Protein AF-A0A1Q3ZYA6-F1 (afdb_monomer)

Secondary structure (DSSP, 8-state):
------------------HHHHHHHHHHHHHHHHHHHHHHHHHHTT--STTHIIIIIHHHHHHIIIIIIIHHHHHHHHHHHSPPPTTS-HHHHHHHHHHHHHHHHHHHHHHHHHHHHHHTT--STTSGGGGTT--TTTTHHHHHHHHHHHHHHHHHHHHHHHHS---

Foldseek 3Di:
DDDPPDPDPPPPPPVQDLVLLLVLLVVLLVVQLVVLVVVLVVVVVPDDDDCCCVPRVVVSVLCSVQVRVQLSVLLSVLCSVPPDDLPDDLVVLLVSLLVSNLSSLVRSLVVSVVVVCVVVVVPDPVCVVVVVPDDSCPCSVVSSVVRSVSSSVSSNVSSVVVNDDPD

Radius of gyration: 21.75 Å; Cα contacts (8 Å, |Δi|>4): 146; chains: 1; bounding box: 88×38×51 Å

Nearest PDB structures (foldseek):
  8tzj-assembly1_D  TM=3.328E-01  e=5.735E-01  Vibrio cholerae
  8w6i-assembly1_A  TM=4.419E-01  e=5.717E+00  Escherichia coli K-12
  8w6j-assembly1_A  TM=4.289E-01  e=6.004E+00  Escherichia coli K-12

Solvent-accessible surface area (backbone atoms only — not comparable to full-atom values): 9374 Å² total; per-residue (Å²): 138,85,82,82,78,77,81,73,81,76,77,77,77,76,76,75,77,58,64,68,20,50,51,46,20,47,52,54,26,50,55,48,46,49,52,51,50,52,52,49,56,59,58,59,77,71,72,87,62,95,54,50,59,74,72,48,50,47,54,48,54,50,43,46,55,22,62,22,50,32,18,24,50,23,27,22,54,35,34,62,75,56,61,78,53,83,87,55,53,70,70,56,37,40,48,48,12,41,52,17,26,46,40,7,45,53,40,17,44,53,47,43,50,51,52,47,37,64,74,69,66,58,86,49,88,79,55,53,70,84,45,74,80,74,57,81,66,73,53,49,61,62,51,33,65,72,44,21,64,57,38,21,48,44,41,46,51,57,43,51,61,69,64,55,78,88,123

pLDDT: mean 76.72, std 13.23, range [43.78, 92.38]

Mean predicted aligned error: 10.66 Å

Structure (mmCIF, N/CA/C/O backbone):
data_AF-A0A1Q3ZYA6-F1
#
_entry.id   AF-A0A1Q3ZYA6-F1
#
loop_
_atom_site.group_PDB
_atom_site.id
_atom_site.type_symbol
_atom_site.label_atom_id
_atom_site.label_alt_id
_atom_site.label_comp_id
_atom_site.label_asym_id
_atom_site.label_entity_id
_atom_site.label_seq_id
_atom_site.pdbx_PDB_ins_code
_atom_site.Cartn_x
_atom_site.Cartn_y
_atom_site.Cartn_z
_atom_site.occupancy
_atom_site.B_iso_or_equiv
_atom_site.auth_seq_id
_atom_site.auth_comp_id
_atom_site.auth_asym_id
_atom_site.auth_atom_id
_atom_site.pdbx_PDB_model_num
ATOM 1 N N . MET A 1 1 ? -63.124 -3.859 9.332 1.00 43.78 1 MET A N 1
ATOM 2 C CA . MET A 1 1 ? -62.058 -3.971 8.313 1.00 43.78 1 MET A CA 1
ATOM 3 C C . MET A 1 1 ? -60.796 -3.344 8.881 1.00 43.78 1 MET A C 1
ATOM 5 O O . MET A 1 1 ? -60.724 -2.132 9.008 1.00 43.78 1 MET A O 1
ATOM 9 N N . THR A 1 2 ? -59.859 -4.169 9.338 1.00 47.50 2 THR A N 1
ATOM 10 C CA . THR A 1 2 ? -58.589 -3.746 9.942 1.00 47.50 2 THR A CA 1
ATOM 11 C C . THR A 1 2 ? -57.524 -3.637 8.856 1.00 47.50 2 THR A C 1
ATOM 13 O O . THR A 1 2 ? -57.100 -4.654 8.310 1.00 47.50 2 THR A O 1
ATOM 16 N N . HIS A 1 3 ? -57.084 -2.422 8.534 1.00 44.00 3 HIS A N 1
ATOM 17 C CA . HIS A 1 3 ? -55.927 -2.219 7.665 1.00 44.00 3 HIS A CA 1
ATOM 18 C C . HIS A 1 3 ? -54.639 -2.539 8.438 1.00 44.00 3 HIS A C 1
ATOM 20 O O . HIS A 1 3 ? -54.229 -1.795 9.326 1.00 44.00 3 HIS A O 1
ATOM 26 N N . HIS A 1 4 ? -53.999 -3.661 8.101 1.00 49.69 4 HIS A N 1
ATOM 27 C CA . HIS A 1 4 ? -52.592 -3.910 8.407 1.00 49.69 4 HIS A CA 1
ATOM 28 C C . HIS A 1 4 ? -51.739 -2.983 7.539 1.00 49.69 4 HIS A C 1
ATOM 30 O O . HIS A 1 4 ? -51.473 -3.275 6.375 1.00 49.69 4 HIS A O 1
ATOM 36 N N . SER A 1 5 ? -51.335 -1.843 8.099 1.00 53.59 5 SER A N 1
ATOM 37 C CA . SER A 1 5 ? -50.298 -1.015 7.493 1.00 53.59 5 SER A CA 1
ATOM 38 C C . SER A 1 5 ? -48.956 -1.702 7.738 1.00 53.59 5 SER A C 1
ATOM 40 O O . SER A 1 5 ? -48.446 -1.720 8.858 1.00 53.59 5 SER A O 1
ATOM 42 N N . ALA A 1 6 ? -48.442 -2.362 6.702 1.00 53.16 6 ALA A N 1
ATOM 43 C CA . ALA A 1 6 ? -47.144 -3.012 6.712 1.00 53.16 6 ALA A CA 1
ATOM 44 C C . ALA A 1 6 ? -46.057 -1.969 7.001 1.00 53.16 6 ALA A C 1
ATOM 46 O O . ALA A 1 6 ? -45.820 -1.065 6.197 1.00 53.16 6 ALA A O 1
ATOM 47 N N . ALA A 1 7 ? -45.395 -2.105 8.150 1.00 52.44 7 ALA A N 1
ATOM 48 C CA . ALA A 1 7 ? -44.195 -1.354 8.473 1.00 52.44 7 ALA A CA 1
ATOM 49 C C . ALA A 1 7 ? -43.152 -1.612 7.376 1.00 52.44 7 ALA A C 1
ATOM 51 O O . ALA A 1 7 ? -42.571 -2.692 7.295 1.00 52.44 7 ALA A O 1
ATOM 52 N N . HIS A 1 8 ? -42.948 -0.626 6.502 1.00 50.19 8 HIS A N 1
ATOM 53 C CA . HIS A 1 8 ? -41.803 -0.608 5.607 1.00 50.19 8 HIS A CA 1
ATOM 54 C C . HIS A 1 8 ? -40.544 -0.549 6.477 1.00 50.19 8 HIS A C 1
ATOM 56 O O . HIS A 1 8 ? -40.408 0.403 7.252 1.00 50.19 8 HIS A O 1
ATOM 62 N N . PRO A 1 9 ? -39.615 -1.515 6.378 1.00 50.53 9 PRO A N 1
ATOM 63 C CA . PRO A 1 9 ? -38.296 -1.333 6.945 1.00 50.53 9 PRO A CA 1
ATOM 64 C C . PRO A 1 9 ? -37.653 -0.185 6.169 1.00 50.53 9 PRO A C 1
ATOM 66 O O . PRO A 1 9 ? -37.228 -0.347 5.025 1.00 50.53 9 PRO A O 1
ATOM 69 N N . THR A 1 10 ? -37.625 1.002 6.769 1.00 50.31 10 THR A N 1
ATOM 70 C CA . THR A 1 10 ? -36.772 2.092 6.315 1.00 50.31 10 THR A CA 1
ATOM 71 C C . THR A 1 10 ? -35.348 1.581 6.445 1.00 50.31 10 THR A C 1
ATOM 73 O O . THR A 1 10 ? -34.768 1.536 7.529 1.00 50.31 10 THR A O 1
ATOM 76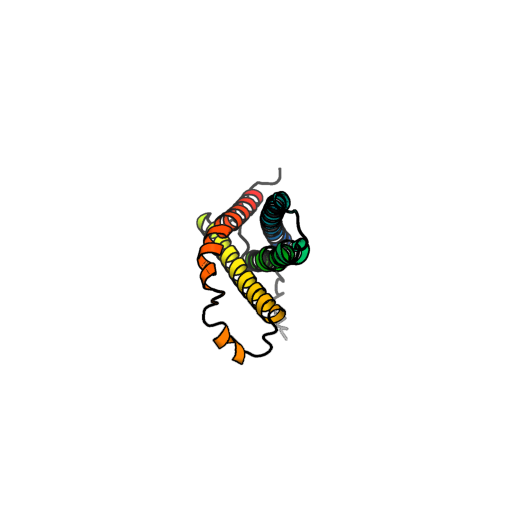 N N . ALA A 1 11 ? -34.812 1.089 5.328 1.00 46.62 11 ALA A N 1
ATOM 77 C CA . ALA A 1 11 ? -33.416 0.744 5.200 1.00 46.62 11 ALA A CA 1
ATOM 78 C C . ALA A 1 11 ? -32.624 1.978 5.634 1.00 46.62 11 ALA A C 1
ATOM 80 O O . ALA A 1 11 ? -32.565 2.977 4.920 1.00 46.62 11 ALA A O 1
ATOM 81 N N . LEU A 1 12 ? -32.074 1.924 6.848 1.00 48.69 12 LEU A N 1
ATOM 82 C CA . LEU A 1 12 ? -31.086 2.868 7.330 1.00 48.69 12 LEU A CA 1
ATOM 83 C C . LEU A 1 12 ? -29.927 2.774 6.343 1.00 48.69 12 LEU A C 1
ATOM 85 O O . LEU A 1 12 ? -29.072 1.892 6.456 1.00 48.69 12 LEU A O 1
ATOM 89 N N . THR A 1 13 ? -29.909 3.655 5.344 1.00 45.84 13 THR A N 1
ATOM 90 C CA . THR A 1 13 ? -28.709 3.947 4.575 1.00 45.84 13 THR A CA 1
ATOM 91 C C . THR A 1 13 ? -27.729 4.521 5.578 1.00 45.84 13 THR A C 1
ATOM 93 O O . THR A 1 13 ? -27.706 5.719 5.845 1.00 45.84 13 THR A O 1
ATOM 96 N N . ASN A 1 14 ? -26.978 3.631 6.219 1.00 54.97 14 ASN A N 1
ATOM 97 C CA . ASN A 1 14 ? -25.862 3.967 7.072 1.00 54.97 14 ASN A CA 1
ATOM 98 C C . ASN A 1 14 ? -24.798 4.542 6.136 1.00 54.97 14 ASN A C 1
ATOM 100 O O . ASN A 1 14 ? -23.944 3.814 5.626 1.00 54.97 14 ASN A O 1
ATOM 104 N N . THR A 1 15 ? -24.945 5.824 5.797 1.00 60.59 15 THR A N 1
ATOM 105 C CA . THR A 1 15 ? -24.001 6.584 4.988 1.00 60.59 15 THR A CA 1
ATOM 106 C C . THR A 1 15 ? -22.691 6.598 5.757 1.00 60.59 15 THR A C 1
ATOM 108 O O . THR A 1 15 ? -22.500 7.392 6.678 1.00 60.59 15 THR A O 1
ATOM 111 N N . ARG A 1 16 ? -21.812 5.643 5.439 1.00 68.19 16 ARG A N 1
ATOM 112 C CA . ARG A 1 16 ? -20.462 5.589 5.998 1.00 68.19 16 ARG A CA 1
ATOM 113 C C . ARG A 1 16 ? -19.757 6.898 5.642 1.00 68.19 16 ARG A C 1
ATOM 115 O O . ARG A 1 16 ? -19.895 7.381 4.527 1.00 68.19 16 ARG A O 1
ATOM 122 N N . ASP A 1 17 ? -19.015 7.473 6.582 1.00 78.12 17 ASP A N 1
ATOM 123 C CA . ASP A 1 17 ? -18.244 8.702 6.351 1.00 78.12 17 ASP A CA 1
ATOM 124 C C . ASP A 1 17 ? -16.869 8.365 5.730 1.00 78.12 17 ASP A C 1
ATOM 126 O O . ASP A 1 17 ? -16.108 7.615 6.3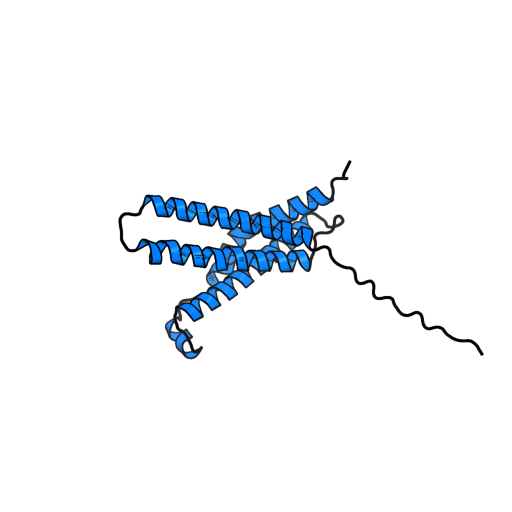58 1.00 78.12 17 ASP A O 1
ATOM 130 N N . PRO A 1 18 ? -16.546 8.826 4.495 1.00 82.25 18 PRO A N 1
ATOM 131 C CA . PRO A 1 18 ? -15.327 8.431 3.768 1.00 82.25 18 PRO A CA 1
ATOM 132 C C . PRO A 1 18 ? -14.081 9.178 4.209 1.00 82.25 18 PRO A C 1
ATOM 134 O O . PRO A 1 18 ? -12.966 8.697 4.000 1.00 82.25 18 PRO A O 1
ATOM 137 N N . ARG A 1 19 ? -14.258 10.328 4.859 1.00 84.44 19 ARG A N 1
ATOM 138 C CA . ARG A 1 19 ? -13.182 11.200 5.344 1.00 84.44 19 ARG A CA 1
ATOM 139 C C . ARG A 1 19 ? -12.052 10.463 6.076 1.00 84.44 19 ARG A C 1
ATOM 141 O O . ARG A 1 19 ? -10.901 10.677 5.716 1.00 84.44 19 ARG A O 1
ATOM 148 N N . PRO A 1 20 ? -12.309 9.585 7.062 1.00 82.25 20 PRO A N 1
ATOM 149 C CA . PRO A 1 20 ? -11.253 8.851 7.764 1.00 82.25 20 PRO A CA 1
ATOM 150 C C . PRO A 1 20 ? -10.447 7.899 6.880 1.00 82.25 20 PRO A C 1
ATOM 152 O O . PRO A 1 20 ? -9.234 7.798 7.047 1.00 82.25 20 PRO A O 1
ATOM 155 N N . ALA A 1 21 ? -11.111 7.197 5.960 1.00 83.94 21 ALA A N 1
ATOM 156 C CA . ALA A 1 21 ? -10.448 6.284 5.039 1.00 83.94 21 ALA A CA 1
ATOM 157 C C . ALA A 1 21 ? -9.590 7.077 4.048 1.00 83.94 21 ALA A C 1
ATOM 159 O O . ALA A 1 21 ? -8.445 6.709 3.793 1.00 83.94 21 ALA A O 1
ATOM 160 N N . LEU A 1 22 ? -10.120 8.204 3.561 1.00 86.88 22 LEU A N 1
ATOM 161 C CA . LEU A 1 22 ? -9.424 9.111 2.656 1.00 86.88 22 LEU A CA 1
ATOM 162 C C . LEU A 1 22 ? -8.209 9.754 3.329 1.00 86.88 22 LEU A C 1
ATOM 164 O O . LEU A 1 22 ? -7.142 9.795 2.733 1.00 86.88 22 LEU A O 1
ATOM 168 N N . LEU A 1 23 ? -8.336 10.184 4.586 1.00 87.94 23 LEU A N 1
ATOM 169 C CA . LEU A 1 23 ? -7.232 10.768 5.347 1.00 87.94 23 LEU A CA 1
ATOM 170 C C . LEU A 1 23 ? -6.130 9.735 5.617 1.00 87.94 23 LEU A C 1
ATOM 172 O O . LEU A 1 23 ? -4.955 10.037 5.434 1.00 87.94 23 LEU A O 1
ATOM 176 N N . GLY A 1 24 ? -6.495 8.499 5.978 1.00 82.62 24 GLY A N 1
ATOM 177 C CA . GLY A 1 24 ? -5.529 7.411 6.138 1.00 82.62 24 GLY A CA 1
ATOM 178 C C . GLY A 1 24 ? -4.784 7.090 4.845 1.00 82.62 24 GLY A C 1
ATOM 179 O O . GLY A 1 24 ? -3.556 7.045 4.836 1.00 82.62 24 GLY A O 1
ATOM 180 N N . ALA A 1 25 ? -5.515 6.935 3.742 1.00 84.00 25 ALA A N 1
ATOM 181 C CA . ALA A 1 25 ? -4.921 6.694 2.432 1.00 84.00 25 ALA A CA 1
ATOM 182 C C . ALA A 1 25 ? -4.041 7.863 1.963 1.00 84.00 25 ALA A C 1
ATOM 184 O O . ALA A 1 25 ? -2.965 7.624 1.424 1.00 84.00 25 ALA A O 1
ATOM 185 N N . ALA A 1 26 ? -4.447 9.109 2.222 1.00 86.62 26 ALA A N 1
ATOM 186 C CA . ALA A 1 26 ? -3.676 10.300 1.878 1.00 86.62 26 ALA A CA 1
ATOM 187 C C . ALA A 1 26 ? -2.360 10.390 2.664 1.00 86.62 26 ALA A C 1
ATOM 189 O O . ALA A 1 26 ? -1.329 10.700 2.073 1.00 86.62 26 ALA A O 1
ATOM 190 N N . ILE A 1 27 ? -2.360 10.076 3.968 1.00 87.88 27 ILE A N 1
ATOM 191 C CA . ILE A 1 27 ? -1.122 10.023 4.765 1.00 87.88 27 ILE A CA 1
ATOM 192 C C . ILE A 1 27 ? -0.179 8.965 4.191 1.00 87.88 27 ILE A C 1
ATOM 194 O O . ILE A 1 27 ? 0.994 9.247 3.954 1.00 87.88 27 ILE A O 1
ATOM 198 N N . VAL A 1 28 ? -0.696 7.762 3.934 1.00 88.25 28 VAL A N 1
ATOM 199 C CA . VAL A 1 28 ? 0.088 6.661 3.365 1.00 88.25 28 VAL A CA 1
ATOM 200 C C . VAL A 1 28 ? 0.670 7.047 2.003 1.00 88.25 28 VAL A C 1
ATOM 202 O O . VAL A 1 28 ? 1.868 6.881 1.784 1.00 88.25 28 VAL A O 1
ATOM 205 N N . ALA A 1 29 ? -0.150 7.621 1.120 1.00 86.19 29 ALA A N 1
ATOM 206 C CA . ALA A 1 29 ? 0.277 8.104 -0.188 1.00 86.19 29 ALA A CA 1
ATOM 207 C C . ALA A 1 29 ? 1.373 9.170 -0.070 1.00 86.19 29 ALA A C 1
ATOM 209 O O . ALA A 1 29 ? 2.376 9.095 -0.772 1.00 86.19 29 ALA A O 1
ATOM 210 N N . CYS A 1 30 ? 1.209 10.131 0.842 1.00 89.25 30 CYS A N 1
ATOM 211 C CA . CYS A 1 30 ? 2.172 11.206 1.057 1.00 89.25 30 CYS A CA 1
ATOM 212 C C . CYS A 1 30 ? 3.534 10.661 1.505 1.00 89.25 30 CYS A C 1
ATOM 214 O O . CYS A 1 30 ? 4.560 11.049 0.952 1.00 89.25 30 CYS A O 1
ATOM 216 N N . VAL A 1 31 ? 3.562 9.710 2.446 1.00 88.31 31 VAL A N 1
ATOM 217 C CA . VAL A 1 31 ? 4.831 9.126 2.905 1.00 88.31 31 VAL A CA 1
ATOM 218 C C . VAL A 1 31 ? 5.525 8.339 1.793 1.00 88.31 31 VAL A C 1
ATOM 220 O O . VAL A 1 31 ? 6.730 8.495 1.608 1.00 88.31 31 VAL A O 1
ATOM 223 N N . ILE A 1 32 ? 4.787 7.537 1.022 1.00 86.19 32 ILE A N 1
ATOM 224 C CA . ILE A 1 32 ? 5.372 6.786 -0.101 1.00 86.19 32 ILE A CA 1
ATOM 225 C C . ILE A 1 32 ? 5.874 7.751 -1.184 1.00 86.19 32 ILE A C 1
ATOM 227 O O . ILE A 1 32 ? 6.967 7.567 -1.715 1.00 86.19 32 ILE A O 1
ATOM 231 N N . LEU A 1 33 ? 5.124 8.815 -1.479 1.00 86.62 33 LEU A N 1
ATOM 232 C CA . LEU A 1 33 ? 5.544 9.841 -2.432 1.00 86.62 33 LEU A CA 1
ATOM 233 C C . LEU A 1 33 ? 6.830 10.540 -1.973 1.00 86.62 33 LEU A C 1
ATOM 235 O O . LEU A 1 33 ? 7.734 10.737 -2.778 1.00 86.62 33 LEU A O 1
ATOM 239 N N . LEU A 1 34 ? 6.946 10.869 -0.685 1.00 87.31 34 LEU A N 1
ATOM 240 C CA . LEU A 1 34 ? 8.172 11.439 -0.126 1.00 87.31 34 LEU A CA 1
ATOM 241 C C . LEU A 1 34 ? 9.356 10.476 -0.259 1.00 87.31 34 LEU A C 1
ATOM 243 O O . LEU A 1 34 ? 10.437 10.914 -0.642 1.00 87.31 34 LEU A O 1
ATOM 247 N N . GLN A 1 35 ? 9.162 9.176 -0.016 1.00 85.31 35 GLN A N 1
ATOM 248 C CA . GLN A 1 35 ? 10.210 8.168 -0.235 1.00 85.31 35 GLN A CA 1
ATOM 249 C C . GLN A 1 35 ? 10.667 8.134 -1.700 1.00 85.31 35 GLN A C 1
ATOM 251 O O . GLN A 1 35 ? 11.868 8.109 -1.963 1.00 85.31 35 GLN A O 1
ATOM 256 N N . GLN A 1 36 ? 9.728 8.207 -2.648 1.00 83.00 36 GLN A N 1
ATOM 257 C CA . GLN A 1 36 ? 10.033 8.267 -4.081 1.00 83.00 36 GLN A CA 1
ATOM 258 C C . GLN A 1 36 ? 10.782 9.554 -4.459 1.00 83.00 36 GLN A C 1
ATOM 260 O O . GLN A 1 36 ? 11.747 9.505 -5.215 1.00 83.00 36 GLN A O 1
ATOM 265 N N . ILE A 1 37 ? 10.386 10.707 -3.906 1.00 84.00 37 ILE A N 1
ATOM 266 C CA . ILE A 1 37 ? 11.069 11.992 -4.136 1.00 84.00 37 ILE A CA 1
ATOM 267 C C . ILE A 1 37 ? 12.492 11.967 -3.570 1.00 84.00 37 ILE A C 1
ATOM 269 O O . ILE A 1 37 ? 13.414 12.455 -4.218 1.00 84.00 37 ILE A O 1
ATOM 273 N N . VAL A 1 38 ? 12.696 11.384 -2.387 1.00 83.38 38 VAL A N 1
ATOM 274 C CA . VAL A 1 38 ? 14.038 11.215 -1.809 1.00 83.38 38 VAL A CA 1
ATOM 275 C C . VAL A 1 38 ? 14.892 10.304 -2.691 1.00 83.38 38 VAL A C 1
ATOM 277 O O . VAL A 1 38 ? 16.038 10.649 -2.971 1.00 83.38 38 VAL A O 1
ATOM 280 N N . GLY A 1 39 ? 14.334 9.195 -3.188 1.00 77.94 39 GLY A N 1
ATOM 281 C CA . GLY A 1 39 ? 15.018 8.325 -4.148 1.00 77.94 39 GLY A CA 1
ATOM 282 C C . GLY A 1 39 ? 15.392 9.058 -5.442 1.00 77.94 39 GLY A C 1
ATOM 283 O O . GLY A 1 39 ? 16.524 8.950 -5.912 1.00 77.94 39 GLY A O 1
ATOM 284 N N . LEU A 1 40 ? 14.484 9.889 -5.965 1.00 79.62 40 LEU A N 1
ATOM 285 C CA . LEU A 1 40 ? 14.745 10.745 -7.123 1.00 79.62 40 LEU A CA 1
ATOM 286 C C . LEU A 1 40 ? 15.886 11.739 -6.839 1.00 79.62 40 LEU A C 1
ATOM 288 O O . LEU A 1 40 ? 16.820 11.842 -7.629 1.00 79.62 40 LEU A O 1
ATOM 292 N N . LEU A 1 41 ? 15.859 12.436 -5.702 1.00 80.00 41 LEU A N 1
ATOM 293 C CA . LEU A 1 41 ? 16.910 13.379 -5.293 1.00 80.00 41 LEU A CA 1
ATOM 294 C C . LEU A 1 41 ? 18.278 12.704 -5.144 1.00 80.00 41 LEU A C 1
ATOM 296 O O . LEU A 1 41 ? 19.293 13.282 -5.529 1.00 80.00 41 LEU A O 1
ATOM 300 N N . GLN A 1 42 ? 18.314 11.473 -4.636 1.00 77.62 42 GLN A N 1
ATOM 301 C CA . GLN A 1 42 ? 19.544 10.683 -4.576 1.00 77.62 42 GLN A CA 1
ATOM 302 C C . GLN A 1 42 ? 20.050 10.332 -5.978 1.00 77.62 42 GLN A C 1
ATOM 304 O O . GLN A 1 42 ? 21.233 10.522 -6.253 1.00 77.62 42 GLN A O 1
ATOM 309 N N . SER A 1 43 ? 19.164 9.913 -6.888 1.00 68.81 43 SER A N 1
ATOM 310 C CA . SER A 1 43 ? 19.536 9.641 -8.285 1.00 68.81 43 SER A CA 1
ATOM 311 C C . SER A 1 43 ? 20.014 10.895 -9.029 1.00 68.81 43 SER A C 1
ATOM 313 O O . SER A 1 43 ? 20.894 10.813 -9.884 1.00 68.81 43 SER A O 1
ATOM 315 N N . LEU A 1 44 ? 19.505 12.072 -8.643 1.00 70.25 44 LEU A N 1
ATOM 316 C CA . LEU A 1 44 ? 19.879 13.359 -9.224 1.00 70.25 44 LEU A CA 1
ATOM 317 C C . LEU A 1 44 ? 21.336 13.753 -8.950 1.00 70.25 44 LEU A C 1
ATOM 319 O O . LEU A 1 44 ? 21.950 14.442 -9.761 1.00 70.25 44 LEU A O 1
ATOM 323 N N . SER A 1 45 ? 21.908 13.277 -7.842 1.00 65.50 45 SER A N 1
ATOM 324 C CA . SER A 1 45 ? 23.309 13.536 -7.480 1.00 65.50 45 SER A CA 1
ATOM 325 C C . SER A 1 45 ? 24.334 12.838 -8.388 1.00 65.50 45 SER A C 1
ATOM 327 O O . SER A 1 45 ? 25.531 13.083 -8.255 1.00 65.50 45 SER A O 1
ATOM 329 N N . TRP A 1 46 ? 23.876 11.983 -9.310 1.00 60.94 46 TRP A N 1
ATOM 330 C CA . TRP A 1 46 ? 24.709 11.107 -10.139 1.00 60.94 46 TRP A CA 1
ATOM 331 C C . TRP A 1 46 ? 24.649 11.407 -11.645 1.00 60.94 46 TRP A C 1
ATOM 333 O O . TRP A 1 46 ? 25.171 10.629 -12.441 1.00 60.94 46 TRP A O 1
ATOM 343 N N . ILE A 1 47 ? 24.020 12.508 -12.072 1.00 60.41 47 ILE A N 1
ATOM 344 C CA . ILE A 1 47 ? 23.705 12.694 -13.497 1.00 60.41 47 ILE A CA 1
ATOM 345 C C . ILE A 1 47 ? 24.684 13.625 -14.200 1.00 60.41 47 ILE A C 1
ATOM 347 O O . ILE A 1 47 ? 24.781 14.811 -13.889 1.00 60.41 47 ILE A O 1
ATOM 351 N N . GLY A 1 48 ? 25.314 13.068 -15.235 1.00 56.41 48 GLY A N 1
ATOM 352 C CA . GLY A 1 48 ?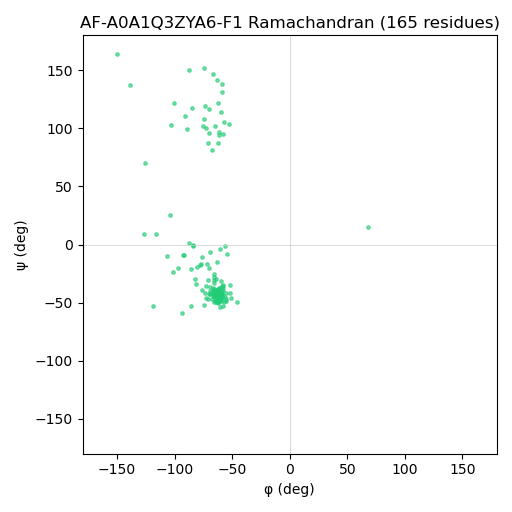 26.040 13.789 -16.274 1.00 56.41 48 GLY A CA 1
ATOM 353 C C . GLY A 1 48 ? 25.611 13.459 -17.710 1.00 56.41 48 GLY A C 1
ATOM 354 O O . GLY A 1 48 ? 26.313 13.896 -18.611 1.00 56.41 48 GLY A O 1
ATOM 355 N N . A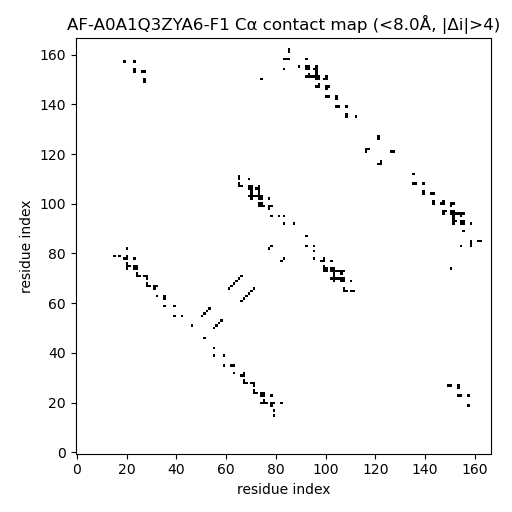SP A 1 49 ? 24.521 12.714 -17.973 1.00 63.03 49 ASP A N 1
ATOM 356 C CA . ASP A 1 49 ? 24.301 12.185 -19.334 1.00 63.03 49 ASP A CA 1
ATOM 357 C C . ASP A 1 49 ? 22.847 11.974 -19.812 1.00 63.03 49 ASP A C 1
ATOM 359 O O . ASP A 1 49 ? 21.887 11.938 -19.035 1.00 63.03 49 ASP A O 1
ATOM 363 N N . ALA A 1 50 ? 22.715 11.820 -21.138 1.00 58.56 50 ALA A N 1
ATOM 364 C CA . ALA A 1 50 ? 21.494 11.838 -21.963 1.00 58.56 50 ALA A CA 1
ATOM 365 C C . ALA A 1 50 ? 20.406 10.772 -21.657 1.00 58.56 50 ALA A C 1
ATOM 367 O O . ALA A 1 50 ? 19.328 10.813 -22.252 1.00 58.56 50 ALA A O 1
ATOM 368 N N . GLY A 1 51 ? 20.642 9.848 -20.719 1.00 62.19 51 GLY A N 1
ATOM 369 C CA . GLY A 1 51 ? 19.703 8.788 -20.305 1.00 62.19 51 GLY A CA 1
ATOM 370 C C . GLY A 1 51 ? 18.662 9.199 -19.251 1.00 62.19 51 GLY A C 1
ATOM 371 O O . GLY A 1 51 ? 17.805 8.396 -18.881 1.00 62.19 51 GLY A O 1
ATOM 372 N N . TYR A 1 52 ? 18.695 10.448 -18.775 1.00 67.75 52 TYR A N 1
ATOM 373 C CA . TYR A 1 52 ? 17.885 10.929 -17.645 1.00 67.75 52 TYR A CA 1
ATOM 374 C C . TYR A 1 52 ? 16.374 10.650 -17.764 1.00 67.75 52 TYR A C 1
ATOM 376 O O . TYR A 1 52 ? 15.721 10.243 -16.802 1.00 67.75 52 TYR A O 1
ATOM 384 N N . VAL A 1 53 ? 15.794 10.841 -18.952 1.00 65.69 53 VAL A N 1
ATOM 385 C CA . VAL A 1 53 ? 14.342 10.683 -19.148 1.00 65.69 53 VAL A CA 1
ATOM 386 C C . VAL A 1 53 ? 13.917 9.217 -19.024 1.00 65.69 53 VAL A C 1
ATOM 388 O O . VAL A 1 53 ? 12.911 8.911 -18.382 1.00 65.69 53 VAL A O 1
ATOM 391 N N . THR A 1 54 ? 14.684 8.300 -19.607 1.00 67.06 54 THR A N 1
ATOM 392 C CA . THR A 1 54 ? 14.367 6.866 -19.627 1.00 67.06 54 THR A CA 1
ATOM 393 C C . THR A 1 54 ? 14.759 6.152 -18.340 1.00 67.06 54 THR A C 1
ATOM 395 O O . THR A 1 54 ? 14.045 5.242 -17.925 1.00 67.06 54 THR A O 1
ATOM 398 N N . GLU A 1 55 ? 15.848 6.565 -17.693 1.00 70.88 55 GLU A N 1
ATOM 399 C CA . GLU A 1 55 ? 16.404 5.866 -16.526 1.00 70.88 55 GLU A CA 1
ATOM 400 C C . GLU A 1 55 ? 15.969 6.464 -15.185 1.00 70.88 55 GLU A C 1
ATOM 402 O O . GLU A 1 55 ? 16.003 5.770 -14.172 1.00 70.88 55 GLU A O 1
ATOM 407 N N . VAL A 1 56 ? 15.518 7.723 -15.162 1.00 69.50 56 VAL A N 1
ATOM 408 C CA . VAL A 1 56 ? 15.132 8.409 -13.917 1.00 69.50 56 VAL A CA 1
ATOM 409 C C . VAL A 1 56 ? 13.663 8.823 -13.939 1.00 69.50 56 VAL A C 1
ATOM 411 O O . VAL A 1 56 ? 12.897 8.455 -13.045 1.00 69.50 56 VAL A O 1
ATOM 414 N N . VAL A 1 57 ? 13.226 9.534 -14.983 1.00 74.56 57 VAL A N 1
ATOM 415 C CA . VAL A 1 57 ? 11.866 10.106 -15.030 1.00 74.56 57 VAL A CA 1
ATOM 416 C C . VAL A 1 57 ? 10.791 9.037 -15.257 1.00 74.56 57 VAL A C 1
ATOM 418 O O . VAL A 1 57 ? 9.782 9.024 -14.548 1.00 74.56 57 VAL A O 1
ATOM 421 N N . LEU A 1 58 ? 10.990 8.120 -16.210 1.00 72.81 58 LEU A N 1
ATOM 422 C CA . LEU A 1 58 ? 10.037 7.033 -16.483 1.00 72.81 58 LEU A CA 1
ATOM 423 C C . LEU A 1 58 ? 9.840 6.092 -15.276 1.00 72.81 58 LEU A C 1
ATOM 425 O O . LEU A 1 58 ? 8.688 5.823 -14.920 1.00 72.81 58 LEU A O 1
ATOM 429 N N . PRO A 1 59 ? 10.911 5.609 -14.614 1.00 75.50 59 PRO A N 1
ATOM 430 C CA . PRO A 1 59 ? 10.789 4.780 -13.418 1.00 75.50 59 PRO A CA 1
ATOM 431 C C . PRO A 1 59 ? 10.112 5.514 -12.263 1.00 75.50 59 PRO A C 1
ATOM 433 O O . PRO A 1 59 ? 9.275 4.919 -11.587 1.00 75.50 59 PRO A O 1
ATOM 436 N N . PHE A 1 60 ? 10.390 6.809 -12.085 1.00 78.94 60 PHE A N 1
ATOM 437 C CA . PHE A 1 60 ? 9.711 7.631 -11.085 1.00 78.94 60 PHE A CA 1
ATOM 438 C C . PHE A 1 60 ? 8.207 7.746 -11.360 1.00 78.94 60 PHE A C 1
ATOM 440 O O . PHE A 1 60 ? 7.399 7.479 -10.473 1.00 78.94 60 PHE A O 1
ATOM 447 N N . LEU A 1 61 ? 7.804 8.077 -12.591 1.00 78.06 61 LEU A N 1
ATOM 448 C CA . LEU A 1 61 ? 6.386 8.162 -12.969 1.00 78.06 61 LEU A CA 1
ATOM 449 C C . LEU A 1 61 ? 5.666 6.822 -12.782 1.00 78.06 61 LEU A C 1
ATOM 451 O O . LEU A 1 61 ? 4.548 6.785 -12.258 1.00 78.06 61 LEU A O 1
ATOM 455 N N . ARG A 1 62 ? 6.318 5.713 -13.153 1.00 77.88 62 ARG A N 1
ATOM 456 C CA . ARG A 1 62 ? 5.806 4.362 -12.900 1.00 77.88 62 ARG A CA 1
ATOM 457 C C . ARG A 1 62 ? 5.665 4.096 -11.400 1.00 77.88 62 ARG A C 1
ATOM 459 O O . ARG A 1 62 ? 4.621 3.599 -10.983 1.00 77.88 62 ARG A O 1
ATOM 466 N N . GLY A 1 63 ? 6.665 4.464 -10.602 1.00 77.81 63 GLY A N 1
ATOM 467 C CA . GLY A 1 63 ? 6.633 4.364 -9.144 1.00 77.81 63 GLY A CA 1
ATOM 468 C C . GLY A 1 63 ? 5.484 5.169 -8.537 1.00 77.81 63 GLY A C 1
ATOM 469 O O . GLY A 1 63 ? 4.749 4.663 -7.700 1.00 77.81 63 GLY A O 1
ATOM 470 N N . VAL A 1 64 ? 5.220 6.386 -9.011 1.00 81.31 64 VAL A N 1
ATOM 471 C CA . VAL A 1 64 ? 4.085 7.190 -8.526 1.00 81.31 64 VAL A CA 1
ATOM 472 C C . VAL A 1 64 ? 2.743 6.530 -8.868 1.00 81.31 64 VAL A C 1
ATOM 474 O O . VAL A 1 64 ? 1.879 6.381 -8.001 1.00 81.31 64 VAL A O 1
ATOM 477 N N . LEU A 1 65 ? 2.550 6.086 -10.110 1.00 80.38 65 LEU A N 1
ATOM 478 C CA . LEU A 1 65 ? 1.289 5.462 -10.526 1.00 80.38 65 LEU A CA 1
ATOM 479 C C . LEU A 1 65 ? 1.023 4.138 -9.788 1.00 80.38 65 LEU A C 1
ATOM 481 O O . LEU A 1 65 ? -0.093 3.885 -9.330 1.00 80.38 65 LEU A O 1
ATOM 485 N N . VAL A 1 66 ? 2.047 3.298 -9.659 1.00 80.94 66 VAL A N 1
ATOM 486 C CA . VAL A 1 66 ? 1.916 1.948 -9.100 1.00 80.94 66 VAL A CA 1
ATOM 487 C C . VAL A 1 66 ? 2.031 1.966 -7.574 1.00 80.94 66 VAL A C 1
ATOM 489 O O . VAL A 1 66 ? 1.144 1.477 -6.874 1.00 80.94 66 VAL A O 1
ATOM 492 N N . ASP A 1 67 ? 3.092 2.556 -7.033 1.00 80.31 67 ASP A N 1
ATOM 493 C CA . ASP A 1 67 ? 3.391 2.479 -5.602 1.00 80.31 67 ASP A CA 1
ATOM 494 C C . ASP A 1 67 ? 2.623 3.492 -4.767 1.00 80.31 67 ASP A C 1
ATOM 496 O O . ASP A 1 67 ? 2.339 3.211 -3.606 1.00 80.31 67 ASP A O 1
ATOM 500 N N . VAL A 1 68 ? 2.274 4.655 -5.325 1.00 83.38 68 VAL A N 1
ATOM 501 C CA . VAL A 1 68 ? 1.533 5.681 -4.579 1.00 83.38 68 VAL A CA 1
ATOM 502 C C . VAL A 1 68 ? 0.039 5.522 -4.820 1.00 83.38 68 VAL A C 1
ATOM 504 O O . VAL A 1 68 ? -0.716 5.299 -3.871 1.00 83.38 68 VAL A O 1
ATOM 507 N N . LEU A 1 69 ? -0.414 5.607 -6.072 1.00 87.12 69 LEU A N 1
ATOM 508 C CA . LEU A 1 69 ? -1.849 5.649 -6.369 1.00 87.12 69 LEU A CA 1
ATOM 509 C C . LEU A 1 69 ? -2.527 4.288 -6.201 1.00 87.12 69 LEU A C 1
ATOM 511 O O . LEU A 1 69 ? -3.504 4.195 -5.457 1.00 87.12 69 LEU A O 1
ATOM 515 N N . ALA A 1 70 ? -2.015 3.224 -6.824 1.00 86.12 70 ALA A N 1
ATOM 516 C CA . ALA A 1 70 ? -2.657 1.912 -6.712 1.00 86.12 70 ALA A CA 1
ATOM 517 C C . ALA A 1 70 ? -2.585 1.352 -5.281 1.00 86.12 70 ALA A C 1
ATOM 519 O O . ALA A 1 70 ? -3.578 0.838 -4.767 1.00 86.12 70 ALA A O 1
ATOM 520 N N . PHE A 1 71 ? -1.454 1.523 -4.592 1.00 87.69 71 PHE A N 1
ATOM 521 C CA . PHE A 1 71 ? -1.340 1.110 -3.192 1.00 87.69 71 PHE A CA 1
ATOM 522 C C . PHE A 1 71 ? -2.315 1.868 -2.280 1.00 87.69 71 PHE A C 1
ATOM 524 O O . PHE A 1 71 ? -3.062 1.251 -1.515 1.00 87.69 71 PHE A O 1
ATOM 531 N N . SER A 1 72 ? -2.346 3.204 -2.368 1.00 87.56 72 SER A N 1
ATOM 532 C CA . SER A 1 72 ? -3.228 4.022 -1.526 1.00 87.56 72 SER A CA 1
ATOM 533 C C . SER A 1 72 ? -4.707 3.789 -1.823 1.00 87.56 72 SER A C 1
ATOM 535 O O . SER A 1 72 ? -5.509 3.790 -0.890 1.00 87.56 72 SER A O 1
ATOM 537 N N . ALA A 1 73 ? -5.071 3.498 -3.075 1.00 87.75 73 ALA A N 1
ATOM 538 C CA . ALA A 1 73 ? -6.423 3.084 -3.437 1.00 87.75 73 ALA A CA 1
ATOM 539 C C . ALA A 1 73 ? -6.822 1.768 -2.746 1.00 87.75 73 ALA A C 1
ATOM 541 O O . ALA A 1 73 ? -7.931 1.664 -2.219 1.00 87.75 73 ALA A O 1
ATOM 542 N N . GLY A 1 74 ? -5.916 0.787 -2.674 1.00 84.38 74 GLY A N 1
ATOM 543 C CA . GLY A 1 74 ? -6.167 -0.476 -1.971 1.00 84.38 74 GLY A CA 1
ATOM 544 C C . GLY A 1 74 ? -6.343 -0.276 -0.463 1.00 84.38 74 GLY A C 1
ATOM 545 O O . GLY A 1 74 ? -7.284 -0.806 0.135 1.00 84.38 74 GLY A O 1
ATOM 546 N N . VAL A 1 75 ? -5.502 0.568 0.142 1.00 86.81 75 VAL A N 1
ATOM 547 C CA . VAL A 1 75 ? -5.618 0.954 1.560 1.00 86.81 75 VAL A CA 1
ATOM 548 C C . VAL A 1 75 ? -6.927 1.708 1.825 1.00 86.81 75 VAL A C 1
ATOM 550 O O . VAL A 1 75 ? -7.626 1.406 2.795 1.00 86.81 75 VAL A O 1
ATOM 553 N N . PHE A 1 76 ? -7.292 2.653 0.952 1.00 90.06 76 PHE A N 1
ATOM 554 C CA . PHE A 1 76 ? -8.546 3.404 1.028 1.00 90.06 76 PHE A CA 1
ATOM 555 C C . PHE A 1 76 ? -9.755 2.471 1.007 1.00 90.06 76 PHE A C 1
ATOM 557 O O . PHE A 1 76 ? -10.594 2.537 1.908 1.00 90.06 76 PHE A O 1
ATOM 564 N N . LEU A 1 77 ? -9.826 1.584 0.009 1.00 88.88 77 LEU A N 1
ATOM 565 C CA . LEU A 1 77 ? -10.927 0.637 -0.159 1.00 88.88 77 LEU A CA 1
ATOM 566 C C . LEU A 1 77 ? -11.120 -0.214 1.095 1.00 88.88 77 LEU A C 1
ATOM 568 O O . LEU A 1 77 ? -12.254 -0.412 1.535 1.00 88.88 77 LEU A O 1
ATOM 572 N N . LEU A 1 78 ? -10.029 -0.667 1.717 1.00 88.88 78 LEU A N 1
ATOM 573 C CA . LEU A 1 78 ? -10.134 -1.484 2.916 1.00 88.88 78 LEU A CA 1
ATOM 574 C C . LEU A 1 78 ? -10.485 -0.704 4.179 1.00 88.88 78 LEU A C 1
ATOM 576 O O . LEU A 1 78 ? -11.313 -1.182 4.953 1.00 88.88 78 LEU A O 1
ATOM 580 N N . PHE A 1 79 ? -9.947 0.498 4.390 1.00 85.81 79 PHE A N 1
ATOM 581 C CA . PHE A 1 79 ? -10.399 1.337 5.507 1.00 85.81 79 PHE A CA 1
ATOM 582 C C . PHE A 1 79 ? -11.852 1.792 5.353 1.00 85.81 79 PHE A C 1
ATOM 584 O O . PHE A 1 79 ? -12.558 1.955 6.352 1.00 85.81 79 PHE A O 1
ATOM 591 N N . TRP A 1 80 ? -12.317 1.953 4.117 1.00 85.38 80 TRP A N 1
ATOM 592 C CA . TRP A 1 80 ? -13.710 2.237 3.798 1.00 85.38 80 TRP A CA 1
ATOM 593 C C . TRP A 1 80 ? -14.629 1.035 4.068 1.00 85.38 80 TRP A C 1
ATOM 595 O O . TRP A 1 80 ? -15.715 1.174 4.649 1.00 85.38 80 TRP A O 1
ATOM 605 N N . LEU A 1 81 ? -14.185 -0.168 3.696 1.00 85.50 81 LEU A N 1
ATOM 606 C CA . LEU A 1 81 ? -14.946 -1.402 3.883 1.00 85.50 81 LEU A CA 1
ATOM 607 C C . LEU A 1 81 ? -14.971 -1.854 5.351 1.00 85.50 81 LEU A C 1
ATOM 609 O O . LEU A 1 81 ? -16.024 -2.263 5.855 1.00 85.50 81 LEU A O 1
ATOM 613 N N . LEU A 1 82 ? -13.833 -1.750 6.037 1.00 84.62 82 LEU A N 1
ATOM 614 C CA . LEU A 1 82 ? -13.591 -2.222 7.400 1.00 84.62 82 LEU A CA 1
ATOM 615 C C . LEU A 1 82 ? -13.063 -1.080 8.288 1.00 84.62 82 LEU A C 1
ATOM 617 O O . LEU A 1 82 ? -11.910 -1.109 8.727 1.00 84.62 82 LEU A O 1
ATOM 621 N N . PRO A 1 83 ? -13.902 -0.084 8.627 1.00 81.12 83 PRO A N 1
ATOM 622 C CA . PRO A 1 83 ? -13.472 1.019 9.473 1.00 81.12 83 PRO A CA 1
ATOM 623 C C . PRO A 1 83 ? -13.077 0.525 10.871 1.00 81.12 83 PRO A C 1
ATOM 625 O O . PRO A 1 83 ? -13.721 -0.356 11.457 1.00 81.12 83 PRO A O 1
ATOM 628 N N . ALA A 1 84 ? -12.024 1.121 11.431 1.00 79.12 84 ALA A N 1
ATOM 629 C CA . ALA A 1 84 ? -11.663 0.942 12.833 1.00 79.12 84 ALA A CA 1
ATOM 630 C C . ALA A 1 84 ? -12.708 1.638 13.717 1.00 79.12 84 ALA A C 1
ATOM 632 O O . ALA A 1 84 ? -12.892 2.860 13.640 1.00 79.12 84 ALA A O 1
ATOM 633 N N . ARG A 1 85 ? -13.420 0.856 14.530 1.00 80.56 85 ARG A N 1
ATOM 634 C CA . ARG A 1 85 ? -14.418 1.350 15.483 1.00 80.56 85 ARG A CA 1
ATOM 635 C C . ARG A 1 85 ? -13.722 1.690 16.797 1.00 80.56 85 ARG A C 1
ATOM 637 O O . ARG A 1 85 ? -12.744 1.053 17.176 1.00 80.56 85 ARG A O 1
ATOM 644 N N . THR A 1 86 ? -14.246 2.666 17.531 1.00 77.56 86 THR A N 1
ATOM 645 C CA . THR A 1 86 ? -13.705 3.063 18.843 1.00 77.56 86 THR A CA 1
ATOM 646 C C . THR A 1 86 ? -13.725 1.914 19.854 1.00 77.56 86 THR A C 1
ATOM 648 O O . THR A 1 86 ? -12.812 1.821 20.670 1.00 77.56 86 THR A O 1
ATOM 651 N N . ALA A 1 87 ? -14.696 1.002 19.748 1.00 82.44 87 ALA A N 1
ATOM 652 C CA . ALA A 1 87 ? -14.817 -0.200 20.577 1.00 82.44 87 ALA A CA 1
ATOM 653 C C . ALA A 1 87 ? -13.846 -1.342 20.204 1.00 82.44 87 ALA A C 1
ATOM 655 O O . ALA A 1 87 ? -13.726 -2.304 20.961 1.00 82.44 87 ALA A O 1
ATOM 656 N N . ASP A 1 88 ? -13.153 -1.262 19.063 1.00 85.56 88 ASP A N 1
ATOM 657 C CA . ASP A 1 88 ? -12.227 -2.319 18.645 1.00 85.56 88 ASP A CA 1
ATOM 658 C C . ASP A 1 88 ? -11.029 -2.403 19.602 1.00 85.56 88 ASP A C 1
ATOM 660 O O . ASP A 1 88 ? -10.560 -1.396 20.132 1.00 85.56 88 ASP A O 1
ATOM 664 N N . ARG A 1 89 ? -10.504 -3.615 19.813 1.00 89.25 89 ARG A N 1
ATOM 665 C CA . ARG A 1 89 ? -9.247 -3.827 20.547 1.00 89.25 89 ARG A CA 1
ATOM 666 C C . ARG A 1 89 ? -8.058 -3.415 19.679 1.00 89.25 89 ARG A C 1
ATOM 668 O O . ARG A 1 89 ? -8.109 -3.572 18.462 1.00 89.25 89 ARG A O 1
ATOM 675 N N . VAL A 1 90 ? -6.955 -2.995 20.303 1.00 87.50 90 VAL A N 1
ATOM 676 C CA . VAL A 1 90 ? -5.717 -2.595 19.599 1.00 87.50 90 VAL A CA 1
ATOM 677 C C . VAL A 1 90 ? -5.266 -3.660 18.591 1.00 87.50 90 VAL A C 1
ATOM 679 O O . VAL A 1 90 ? -5.016 -3.340 17.434 1.00 87.50 90 VAL A O 1
ATOM 682 N N . ALA A 1 91 ? -5.266 -4.939 18.984 1.00 88.50 91 ALA A N 1
ATOM 683 C CA . ALA A 1 91 ? -4.899 -6.048 18.099 1.00 88.50 91 ALA A CA 1
ATOM 684 C C . ALA A 1 91 ? -5.784 -6.147 16.838 1.00 88.50 91 ALA A C 1
ATOM 686 O O . ALA A 1 91 ? -5.285 -6.447 15.758 1.00 88.50 91 ALA A O 1
ATOM 687 N N . LEU A 1 92 ? -7.084 -5.842 16.944 1.00 88.56 92 LEU A N 1
ATOM 688 C CA . LEU A 1 92 ? -7.996 -5.834 15.794 1.00 88.56 92 LEU A CA 1
ATOM 689 C C . LEU A 1 92 ? -7.739 -4.642 14.867 1.00 88.56 92 LEU A C 1
ATOM 691 O O . LEU A 1 92 ? -7.854 -4.784 13.654 1.00 88.56 92 LEU A O 1
ATOM 695 N N . VAL A 1 93 ? -7.373 -3.479 15.412 1.00 87.69 93 VAL A N 1
ATOM 696 C CA . VAL A 1 93 ? -7.007 -2.296 14.613 1.00 87.69 93 VAL A CA 1
ATOM 697 C C . VAL A 1 93 ? -5.722 -2.555 13.832 1.00 87.69 93 VAL A C 1
ATOM 699 O O . VAL A 1 93 ? -5.666 -2.282 12.634 1.00 87.69 93 VAL A O 1
ATOM 702 N N . LEU A 1 94 ? -4.725 -3.151 14.486 1.00 88.94 94 LEU A N 1
ATOM 703 C CA . LEU A 1 94 ? -3.484 -3.579 13.845 1.00 88.94 94 LEU A CA 1
ATOM 704 C C . LEU A 1 94 ? -3.744 -4.638 12.768 1.00 88.94 94 LEU A C 1
ATOM 706 O O . LEU A 1 94 ? -3.228 -4.512 11.662 1.00 88.94 94 LEU A O 1
ATOM 710 N N . GLY A 1 95 ? -4.608 -5.620 13.043 1.00 88.69 95 GLY A N 1
ATOM 711 C CA . GLY A 1 95 ? -5.039 -6.607 12.051 1.00 88.69 95 GLY A CA 1
ATOM 712 C C . GLY A 1 95 ? -5.712 -5.964 10.835 1.00 88.69 95 GLY A C 1
ATOM 713 O O . GLY A 1 95 ? -5.368 -6.283 9.702 1.00 88.69 95 GLY A O 1
ATOM 714 N N . LYS A 1 96 ? -6.608 -4.990 11.043 1.00 88.19 96 LYS A N 1
ATOM 715 C CA . LYS A 1 96 ? -7.219 -4.215 9.948 1.00 88.19 96 LYS A CA 1
ATOM 716 C C . LYS A 1 96 ? -6.181 -3.422 9.154 1.00 88.19 96 LYS A C 1
ATOM 718 O O . LYS A 1 96 ? -6.275 -3.379 7.933 1.00 88.19 96 LYS A O 1
ATOM 723 N N . GLY A 1 97 ? -5.190 -2.834 9.825 1.00 85.69 97 GLY A N 1
ATOM 724 C CA . GLY A 1 97 ? -4.067 -2.150 9.180 1.00 85.69 97 GLY A CA 1
ATOM 725 C C . GLY A 1 97 ? -3.206 -3.089 8.331 1.00 85.69 97 GLY A C 1
ATOM 726 O O . GLY A 1 97 ? -2.859 -2.745 7.205 1.00 85.69 97 GLY A O 1
ATOM 727 N N . LEU A 1 98 ? -2.925 -4.300 8.820 1.00 90.25 98 LEU A N 1
ATOM 728 C CA . LEU A 1 98 ? -2.189 -5.320 8.069 1.00 90.25 98 LEU A CA 1
ATOM 729 C C . LEU A 1 98 ? -2.969 -5.787 6.834 1.00 90.25 98 LEU A C 1
ATOM 731 O O . LEU A 1 98 ? -2.410 -5.875 5.745 1.00 90.25 98 LEU A O 1
ATOM 735 N N . VAL A 1 99 ? -4.270 -6.041 6.986 1.00 91.38 99 VAL A N 1
ATOM 736 C CA . VAL A 1 99 ? -5.141 -6.436 5.870 1.00 91.38 99 VAL A CA 1
ATOM 737 C C . VAL A 1 99 ? -5.244 -5.291 4.852 1.00 91.38 99 VAL A C 1
ATOM 739 O O . VAL A 1 99 ? -5.134 -5.542 3.654 1.00 91.38 99 VAL A O 1
ATOM 742 N N . ALA A 1 100 ? -5.341 -4.034 5.309 1.00 89.00 100 ALA A N 1
ATOM 743 C CA . ALA A 1 100 ? -5.289 -2.837 4.461 1.00 89.00 100 ALA A CA 1
ATOM 744 C C . ALA A 1 100 ? -3.985 -2.746 3.659 1.00 89.00 100 ALA A C 1
ATOM 746 O O . ALA A 1 100 ? -4.023 -2.503 2.452 1.00 89.00 100 ALA A O 1
ATOM 747 N N . ALA A 1 101 ? -2.845 -3.003 4.303 1.00 87.75 101 ALA A N 1
ATOM 748 C CA . ALA A 1 101 ? -1.556 -3.070 3.627 1.00 87.75 101 ALA A CA 1
ATOM 749 C C . ALA A 1 101 ? -1.527 -4.190 2.582 1.00 87.75 101 ALA A C 1
ATOM 751 O O . ALA A 1 101 ? -1.094 -3.950 1.460 1.00 87.75 101 ALA A O 1
ATOM 752 N N . ALA A 1 102 ? -2.044 -5.378 2.910 1.00 88.75 102 ALA A N 1
ATOM 753 C CA . ALA A 1 102 ? -2.109 -6.501 1.979 1.00 88.75 102 ALA A CA 1
ATOM 754 C C . ALA A 1 102 ? -2.937 -6.169 0.729 1.00 88.75 102 ALA A C 1
ATOM 756 O O . ALA A 1 102 ? -2.478 -6.436 -0.378 1.00 88.75 102 ALA A O 1
ATOM 757 N N . ALA A 1 103 ? -4.102 -5.524 0.866 1.00 89.94 103 ALA A N 1
ATOM 758 C CA . ALA A 1 103 ? -4.864 -5.098 -0.312 1.00 89.94 103 ALA A CA 1
ATOM 759 C C . ALA A 1 103 ? -4.150 -4.008 -1.114 1.00 89.94 103 ALA A C 1
ATOM 761 O O . ALA A 1 103 ? -4.195 -4.040 -2.341 1.00 89.94 103 ALA A O 1
ATOM 762 N N . GLY A 1 104 ? -3.478 -3.069 -0.440 1.00 86.81 104 GLY A N 1
ATOM 763 C 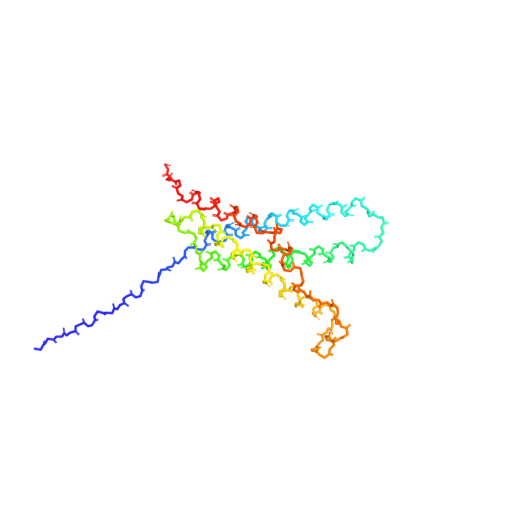CA . GLY A 1 104 ? -2.626 -2.082 -1.100 1.00 86.81 104 GLY A CA 1
ATOM 764 C C . GLY A 1 104 ? -1.540 -2.752 -1.940 1.00 86.81 104 GLY A C 1
ATOM 765 O O . GLY A 1 104 ? -1.396 -2.427 -3.118 1.00 86.81 104 GLY A O 1
ATOM 766 N N . VAL A 1 105 ? -0.817 -3.720 -1.365 1.00 89.12 105 VAL A N 1
ATOM 767 C CA . VAL A 1 105 ? 0.225 -4.475 -2.076 1.00 89.12 105 VAL A CA 1
ATOM 768 C C . VAL A 1 105 ? -0.389 -5.212 -3.261 1.00 89.12 105 VAL A C 1
ATOM 770 O O . VAL A 1 105 ? 0.039 -4.977 -4.384 1.00 89.12 105 VAL A O 1
ATOM 773 N N . VAL A 1 106 ? -1.439 -6.010 -3.051 1.00 88.94 106 VAL A N 1
ATOM 774 C CA . VAL A 1 106 ? -2.093 -6.779 -4.124 1.00 88.94 106 VAL A CA 1
ATOM 775 C C . VAL A 1 106 ? -2.545 -5.872 -5.269 1.00 88.94 106 VAL A C 1
ATOM 777 O O . VAL A 1 106 ? -2.266 -6.173 -6.429 1.00 88.94 106 VAL A O 1
ATOM 780 N N . LEU A 1 107 ? -3.195 -4.744 -4.969 1.00 88.44 107 LEU A N 1
ATOM 781 C CA . LEU A 1 107 ? -3.651 -3.819 -6.004 1.00 88.44 107 LEU A CA 1
ATOM 782 C C . LEU A 1 107 ? -2.470 -3.177 -6.742 1.00 88.44 107 LEU A C 1
ATOM 784 O O . LEU A 1 107 ? -2.497 -3.092 -7.969 1.00 88.44 107 LEU A O 1
ATOM 788 N N . SER A 1 108 ? -1.410 -2.791 -6.026 1.00 86.62 108 SER A N 1
ATOM 789 C CA . SER A 1 108 ? -0.190 -2.267 -6.648 1.00 86.62 108 SER A CA 1
ATOM 790 C C . SER A 1 108 ? 0.510 -3.306 -7.527 1.00 86.62 108 SER A C 1
ATOM 792 O O . SER A 1 108 ? 0.925 -2.979 -8.633 1.00 86.62 108 SER A O 1
ATOM 794 N N . THR A 1 109 ? 0.551 -4.575 -7.122 1.00 85.19 109 THR A N 1
ATOM 795 C CA . THR A 1 109 ? 1.115 -5.664 -7.926 1.00 85.19 109 THR A CA 1
ATOM 796 C C . THR A 1 109 ? 0.311 -5.885 -9.201 1.00 85.19 109 THR A C 1
ATOM 798 O O . THR A 1 109 ? 0.893 -6.000 -10.278 1.00 85.19 109 THR A O 1
ATOM 801 N N . VAL A 1 110 ? -1.024 -5.884 -9.111 1.00 86.81 110 VAL A N 1
ATOM 802 C CA . VAL A 1 110 ? -1.903 -6.028 -10.283 1.00 86.81 110 VAL A CA 1
ATOM 803 C C . VAL A 1 110 ? -1.722 -4.855 -11.245 1.00 86.81 110 VAL A C 1
ATOM 805 O O . VAL A 1 110 ? -1.525 -5.069 -12.440 1.00 86.81 110 VAL A O 1
ATOM 808 N N . VAL A 1 111 ? -1.734 -3.616 -10.748 1.00 86.38 111 VAL A N 1
ATOM 809 C CA . VAL A 1 111 ? -1.532 -2.429 -11.594 1.00 86.38 111 VAL A CA 1
ATOM 810 C C . VAL A 1 111 ? -0.121 -2.410 -12.181 1.00 86.38 111 VAL A C 1
ATOM 812 O O . VAL A 1 111 ? 0.042 -2.136 -13.366 1.00 86.38 111 VAL A O 1
ATOM 815 N N . GLY A 1 112 ? 0.899 -2.761 -11.399 1.00 82.75 112 GLY A N 1
ATOM 816 C CA . GLY A 1 112 ? 2.282 -2.857 -11.859 1.00 82.75 112 GLY A CA 1
ATOM 817 C C . GLY A 1 112 ? 2.472 -3.902 -12.956 1.00 82.75 112 GLY A C 1
ATOM 818 O O . GLY A 1 112 ? 3.194 -3.639 -13.921 1.00 82.75 112 GLY A O 1
ATOM 819 N N . PHE A 1 113 ? 1.785 -5.042 -12.843 1.00 81.50 113 PHE A N 1
ATOM 820 C CA . PHE A 1 113 ? 1.740 -6.075 -13.873 1.00 81.50 113 PHE A CA 1
ATOM 821 C C . PHE A 1 113 ? 1.025 -5.588 -15.139 1.00 81.50 113 PHE A C 1
ATOM 823 O O . PHE A 1 113 ? 1.549 -5.771 -16.233 1.00 81.50 113 PHE A O 1
ATOM 830 N N . LEU A 1 114 ? -0.117 -4.902 -15.011 1.00 82.19 114 LEU A N 1
ATOM 831 C CA . LEU A 1 114 ? -0.829 -4.319 -16.156 1.00 82.19 114 LEU A CA 1
ATOM 832 C C . LEU A 1 114 ? 0.015 -3.263 -16.881 1.00 82.19 114 LEU A C 1
ATOM 834 O O . LEU A 1 114 ? 0.103 -3.282 -18.105 1.00 82.19 114 LEU A O 1
ATOM 838 N N . VAL A 1 115 ? 0.679 -2.372 -16.139 1.00 79.06 115 VAL A N 1
ATOM 839 C CA . VAL A 1 115 ? 1.593 -1.373 -16.711 1.00 79.06 115 VAL A CA 1
ATOM 840 C C . VAL A 1 115 ? 2.754 -2.057 -17.424 1.00 79.06 115 VAL A C 1
ATOM 842 O O . VAL A 1 115 ? 3.107 -1.650 -18.529 1.00 79.06 115 VAL A O 1
ATOM 845 N N . LEU A 1 116 ? 3.333 -3.107 -16.833 1.00 76.44 116 LEU A N 1
ATOM 846 C CA . LEU A 1 116 ? 4.383 -3.890 -17.483 1.00 76.44 116 LEU A CA 1
ATOM 847 C C . LEU A 1 116 ? 3.8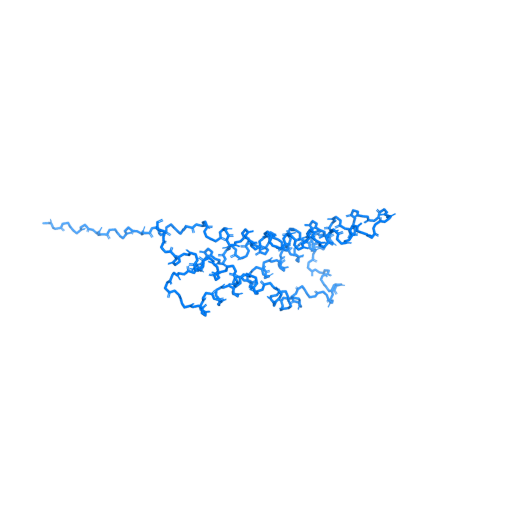74 -4.491 -18.796 1.00 76.44 116 LEU A C 1
ATOM 849 O O . LEU A 1 116 ? 4.521 -4.318 -19.820 1.00 76.44 116 LEU A O 1
ATOM 853 N N . LEU A 1 117 ? 2.703 -5.125 -18.786 1.00 75.44 117 LEU A N 1
ATOM 854 C CA . LEU A 1 117 ? 2.109 -5.778 -19.953 1.00 75.44 117 LEU A CA 1
ATOM 855 C C . LEU A 1 117 ? 1.845 -4.787 -21.100 1.00 75.44 117 LEU A C 1
ATOM 857 O O . LEU A 1 117 ? 2.187 -5.064 -22.247 1.00 75.44 117 LEU A O 1
ATOM 861 N N . VAL A 1 118 ? 1.329 -3.595 -20.779 1.00 78.06 118 VAL A N 1
ATOM 862 C CA . VAL A 1 118 ? 1.102 -2.517 -21.758 1.00 78.06 118 VAL A CA 1
ATOM 863 C C . VAL A 1 118 ? 2.422 -1.966 -22.305 1.00 78.06 118 VAL A C 1
ATOM 865 O O . VAL A 1 118 ? 2.567 -1.802 -23.513 1.00 78.06 118 VAL A O 1
ATOM 868 N N . THR A 1 119 ? 3.392 -1.684 -21.432 1.00 73.31 119 THR A N 1
ATOM 869 C CA . THR A 1 119 ? 4.678 -1.075 -21.829 1.00 73.31 119 THR A CA 1
ATOM 870 C C . THR A 1 119 ? 5.585 -2.027 -22.605 1.00 73.31 119 THR A C 1
ATOM 872 O O . THR A 1 119 ? 6.330 -1.577 -23.469 1.00 73.31 119 THR A O 1
ATOM 875 N N . SER A 1 120 ? 5.508 -3.332 -22.341 1.00 68.00 120 SER A N 1
ATOM 876 C CA . SER A 1 120 ? 6.282 -4.357 -23.055 1.00 68.00 120 SER A CA 1
ATOM 877 C C . SER A 1 120 ? 5.646 -4.809 -24.375 1.00 68.00 120 SER A C 1
ATOM 879 O O . SER A 1 120 ? 6.223 -5.640 -25.069 1.00 68.00 120 SER A O 1
ATOM 881 N N . GLY A 1 121 ? 4.484 -4.263 -24.759 1.00 64.31 121 GLY A N 1
ATOM 882 C CA . GLY A 1 121 ? 3.824 -4.611 -26.022 1.00 64.31 121 GLY A CA 1
ATOM 883 C C . GLY A 1 121 ? 3.297 -6.049 -26.070 1.00 64.31 121 GLY A C 1
ATOM 884 O O . GLY A 1 121 ? 2.965 -6.541 -27.150 1.00 64.31 121 GLY A O 1
ATOM 885 N N . ILE A 1 122 ? 3.200 -6.718 -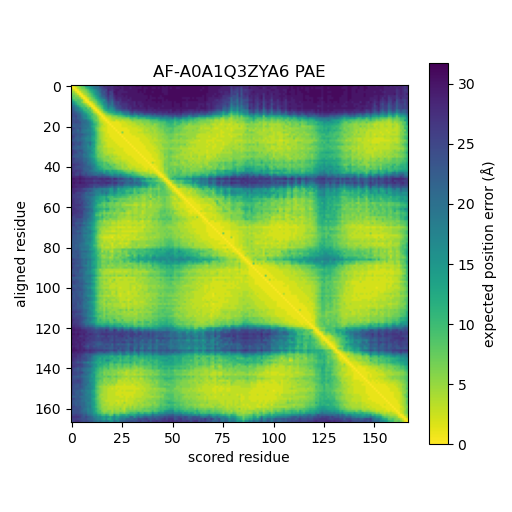24.914 1.00 60.00 122 ILE A N 1
ATOM 886 C CA . ILE A 1 122 ? 2.656 -8.071 -24.784 1.00 60.00 122 ILE A CA 1
ATOM 887 C C . ILE A 1 122 ? 1.146 -7.977 -25.006 1.00 60.00 122 ILE A C 1
ATOM 889 O O . ILE A 1 122 ? 0.350 -7.780 -24.090 1.00 60.00 122 ILE A O 1
ATOM 893 N N . SER A 1 123 ? 0.750 -8.072 -26.269 1.00 55.88 123 SER A N 1
ATOM 894 C CA . SER A 1 123 ? -0.650 -8.010 -26.690 1.00 55.88 123 SER A CA 1
ATOM 895 C C . SER A 1 123 ? -1.400 -9.317 -26.419 1.00 55.88 123 SER A C 1
ATOM 897 O O . SER A 1 123 ? -2.630 -9.328 -26.402 1.00 55.88 123 SER A O 1
ATOM 899 N N . THR A 1 124 ? -0.679 -10.423 -26.188 1.00 55.25 124 THR A N 1
ATOM 900 C CA . THR A 1 124 ? -1.267 -11.762 -26.098 1.00 55.25 124 THR A CA 1
ATOM 901 C C . THR A 1 124 ? -0.640 -12.573 -24.960 1.00 55.25 124 THR A C 1
ATOM 903 O O . THR A 1 124 ? 0.578 -12.650 -24.837 1.00 55.25 124 THR A O 1
ATOM 906 N N . PHE A 1 125 ? -1.464 -13.292 -24.180 1.00 58.09 125 PHE A N 1
ATOM 907 C CA . PHE A 1 125 ? -1.035 -14.246 -23.132 1.00 58.09 125 PHE A CA 1
ATOM 908 C C . PHE A 1 125 ? -0.060 -15.343 -23.627 1.00 58.09 125 PHE A C 1
ATOM 910 O O . PHE A 1 125 ? 0.480 -16.109 -22.834 1.00 58.09 125 PHE A O 1
ATOM 917 N N . ARG A 1 126 ? 0.165 -15.435 -24.940 1.00 56.59 126 ARG A N 1
ATOM 918 C CA . ARG A 1 126 ? 1.044 -16.402 -25.596 1.00 56.59 126 ARG A CA 1
ATOM 919 C C . ARG A 1 126 ? 2.533 -16.045 -25.499 1.00 56.59 126 ARG A C 1
ATOM 921 O O . ARG A 1 126 ? 3.341 -16.954 -25.647 1.00 56.59 126 ARG A O 1
ATOM 928 N N . ASP A 1 127 ? 2.876 -14.790 -25.187 1.00 58.41 127 ASP A N 1
ATOM 929 C CA . ASP A 1 127 ? 4.268 -14.332 -25.011 1.00 58.41 127 ASP A CA 1
ATOM 930 C C . ASP A 1 127 ? 4.740 -14.405 -23.545 1.00 58.41 127 ASP A C 1
ATOM 932 O O . ASP A 1 127 ? 5.929 -14.289 -23.259 1.00 58.41 127 ASP A O 1
ATOM 936 N N . LEU A 1 128 ? 3.829 -14.684 -22.601 1.00 57.34 128 LEU A N 1
ATOM 937 C CA . LEU A 1 128 ? 4.151 -14.942 -21.189 1.00 57.34 128 LEU A CA 1
ATOM 938 C C . LEU A 1 128 ? 5.235 -16.020 -20.962 1.00 57.34 128 LEU A C 1
ATOM 940 O O . LEU A 1 128 ? 6.035 -15.839 -20.043 1.00 57.34 128 LEU A O 1
ATOM 944 N N . PRO A 1 129 ? 5.339 -17.103 -21.766 1.00 57.38 129 PRO A N 1
ATOM 945 C CA . PRO A 1 129 ? 6.418 -18.082 -21.637 1.00 57.38 129 PRO A CA 1
ATOM 946 C C . PRO A 1 129 ? 7.807 -17.515 -21.959 1.00 57.38 129 PRO A C 1
ATOM 948 O O . PRO A 1 129 ? 8.787 -18.018 -21.423 1.00 57.38 129 PRO A O 1
ATOM 951 N N . TYR A 1 130 ? 7.922 -16.463 -22.781 1.00 58.78 130 TYR A N 1
ATOM 952 C CA . TYR A 1 130 ? 9.210 -15.792 -23.028 1.00 58.78 130 TYR A CA 1
ATOM 953 C C . TYR A 1 130 ? 9.686 -14.975 -21.817 1.00 58.78 130 TYR A C 1
ATOM 955 O O . TYR A 1 130 ? 10.870 -14.667 -21.703 1.00 58.78 130 TYR A O 1
ATOM 963 N N . TYR A 1 131 ? 8.782 -14.691 -20.876 1.00 58.88 131 TYR A N 1
ATOM 964 C CA . TYR A 1 131 ? 9.054 -14.042 -19.594 1.00 58.88 131 TYR A CA 1
ATOM 965 C C . TYR A 1 131 ? 9.035 -15.039 -18.424 1.00 58.88 131 TYR A C 1
ATOM 967 O O . TYR A 1 131 ? 8.803 -14.631 -17.289 1.00 58.88 131 TYR A O 1
ATOM 975 N N . SER A 1 132 ? 9.298 -16.332 -18.660 1.00 54.53 132 SER A N 1
ATOM 976 C CA . SER A 1 132 ? 9.161 -17.445 -17.694 1.00 54.53 132 SER A CA 1
ATOM 977 C C . SER A 1 132 ? 9.934 -17.324 -16.365 1.00 54.53 132 SER A C 1
ATOM 979 O O . SER A 1 132 ? 9.828 -18.216 -15.528 1.00 54.53 132 SER A O 1
ATOM 981 N N . GLY A 1 133 ? 10.703 -16.253 -16.147 1.00 58.03 133 GLY A N 1
ATOM 982 C CA . GLY A 1 133 ? 11.338 -15.913 -14.867 1.00 58.03 133 GLY A CA 1
ATOM 983 C C . GLY A 1 133 ? 10.698 -14.740 -14.109 1.00 58.03 133 GLY A C 1
ATOM 984 O O . GLY A 1 133 ? 11.043 -14.511 -12.952 1.00 58.03 133 GLY A O 1
ATOM 985 N N . TYR A 1 134 ? 9.774 -13.988 -14.717 1.00 61.00 134 TYR A N 1
ATOM 986 C CA . TYR A 1 134 ? 9.126 -12.842 -14.080 1.00 61.00 134 TYR A CA 1
ATOM 987 C C . TYR A 1 134 ? 7.873 -13.286 -13.323 1.00 61.00 134 TYR A C 1
ATOM 989 O O . TYR A 1 134 ? 6.802 -13.471 -13.900 1.00 61.00 134 TYR A O 1
ATOM 997 N N . ASN A 1 135 ? 8.003 -13.443 -12.006 1.00 69.75 135 ASN A N 1
ATOM 998 C CA . ASN A 1 135 ? 6.861 -13.629 -11.122 1.00 69.75 135 ASN A CA 1
ATOM 999 C C . ASN A 1 135 ? 6.579 -12.308 -10.383 1.00 69.75 135 ASN A C 1
ATOM 1001 O O . ASN A 1 135 ? 7.281 -12.008 -9.416 1.00 69.75 135 ASN A O 1
ATOM 1005 N N . PRO A 1 136 ? 5.550 -11.531 -10.779 1.00 66.94 136 PRO A N 1
ATOM 1006 C CA . PRO A 1 136 ? 5.225 -10.260 -10.124 1.00 66.94 136 PRO A CA 1
ATOM 1007 C C . PRO A 1 136 ? 4.824 -10.444 -8.654 1.00 66.94 136 PRO A C 1
ATOM 1009 O O . PRO A 1 136 ? 4.797 -9.480 -7.895 1.00 66.94 136 PRO A O 1
ATOM 1012 N N . PHE A 1 137 ? 4.514 -11.679 -8.245 1.00 77.19 137 PHE A N 1
ATOM 1013 C CA . PHE A 1 137 ? 4.093 -12.004 -6.893 1.00 77.19 137 PHE A CA 1
ATOM 1014 C C . PHE A 1 137 ? 5.239 -12.407 -5.956 1.00 77.19 137 PHE A C 1
ATOM 1016 O O . PHE A 1 137 ? 5.007 -12.512 -4.751 1.00 77.19 137 PHE A O 1
ATOM 1023 N N . LEU A 1 138 ? 6.463 -12.613 -6.466 1.00 77.44 138 LEU A N 1
ATOM 1024 C CA . LEU A 1 138 ? 7.628 -12.944 -5.627 1.00 77.44 138 LEU A CA 1
ATOM 1025 C C . LEU A 1 138 ? 7.894 -11.862 -4.573 1.00 77.44 138 LEU A C 1
ATOM 1027 O O . LEU A 1 138 ? 8.202 -12.173 -3.424 1.00 77.44 138 LEU A O 1
ATOM 1031 N N . ASP A 1 139 ? 7.681 -10.601 -4.942 1.00 78.56 139 ASP A N 1
ATOM 1032 C CA . ASP A 1 139 ? 7.953 -9.459 -4.073 1.00 78.56 139 ASP A CA 1
ATOM 1033 C C . ASP A 1 139 ? 6.780 -9.087 -3.156 1.00 78.56 139 ASP A C 1
ATOM 1035 O O . ASP A 1 139 ? 6.910 -8.160 -2.356 1.00 78.56 139 ASP A O 1
ATOM 1039 N N . LEU A 1 140 ? 5.651 -9.813 -3.193 1.00 81.12 140 LEU A N 1
ATOM 1040 C CA . LEU A 1 140 ? 4.487 -9.508 -2.346 1.00 81.12 140 LEU A CA 1
ATOM 1041 C C . LEU A 1 140 ? 4.849 -9.474 -0.863 1.00 81.12 140 LEU A C 1
ATOM 1043 O O . LEU A 1 140 ? 4.473 -8.550 -0.145 1.00 81.12 140 LEU A O 1
ATOM 1047 N N . PHE A 1 141 ? 5.551 -10.504 -0.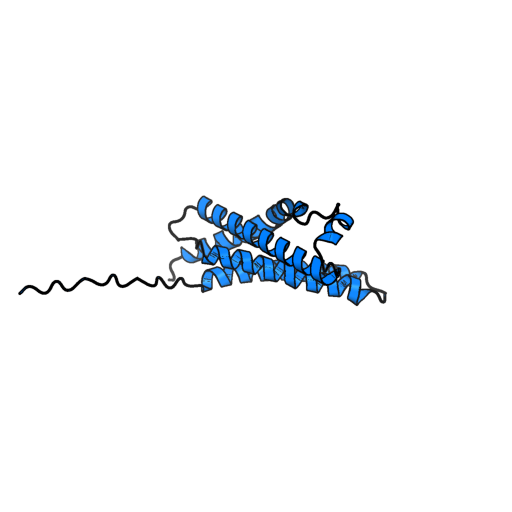391 1.00 83.19 141 PHE A N 1
ATOM 1048 C CA . PHE A 1 141 ? 5.855 -10.656 1.027 1.00 83.19 141 PHE A CA 1
ATOM 1049 C C . PHE A 1 141 ? 6.886 -9.621 1.514 1.00 83.19 141 PHE A C 1
ATOM 1051 O O . PHE A 1 141 ? 6.605 -8.950 2.511 1.00 83.19 141 PHE A O 1
ATOM 1058 N N . PRO A 1 142 ? 8.011 -9.385 0.805 1.00 85.81 142 PRO A N 1
ATOM 1059 C CA . PRO A 1 142 ? 8.912 -8.271 1.105 1.00 85.81 142 PRO A CA 1
ATOM 1060 C C . PRO A 1 142 ? 8.219 -6.901 1.092 1.00 85.81 142 PRO A C 1
ATOM 1062 O O . PRO A 1 142 ? 8.396 -6.112 2.022 1.00 85.81 142 PRO A O 1
ATOM 1065 N N . GLN A 1 143 ? 7.389 -6.619 0.080 1.00 83.06 143 GLN A N 1
ATOM 1066 C CA . GLN A 1 143 ? 6.666 -5.345 -0.026 1.00 83.06 143 GLN A CA 1
ATOM 1067 C C . GLN A 1 143 ? 5.658 -5.168 1.111 1.00 83.06 143 GLN A C 1
ATOM 1069 O O . GLN A 1 143 ? 5.541 -4.076 1.674 1.00 83.06 143 GLN A O 1
ATOM 1074 N N . LEU A 1 144 ? 4.956 -6.240 1.486 1.00 86.81 144 LEU A N 1
ATOM 1075 C CA . LEU A 1 144 ? 4.038 -6.228 2.616 1.00 86.81 144 LEU A CA 1
ATOM 1076 C C . LEU A 1 144 ? 4.783 -5.960 3.921 1.00 86.81 144 LEU A C 1
ATOM 1078 O O . LEU A 1 144 ? 4.359 -5.089 4.674 1.00 86.81 144 LEU A O 1
ATOM 1082 N N . LEU A 1 145 ? 5.900 -6.640 4.177 1.00 87.81 145 LEU A N 1
ATOM 1083 C CA . LEU A 1 145 ? 6.705 -6.403 5.377 1.00 87.81 145 LEU A CA 1
ATOM 1084 C C . LEU A 1 145 ? 7.256 -4.973 5.438 1.00 87.81 145 LEU A C 1
ATOM 1086 O O . LEU A 1 145 ? 7.262 -4.374 6.512 1.00 87.81 145 LEU A O 1
ATOM 1090 N N . GLY A 1 146 ? 7.657 -4.404 4.299 1.00 86.62 146 GLY A N 1
ATOM 1091 C CA . GLY A 1 146 ? 8.140 -3.024 4.228 1.00 86.62 146 GLY A CA 1
ATOM 1092 C C . GLY A 1 146 ? 7.049 -1.971 4.454 1.00 86.62 146 GLY A C 1
ATOM 1093 O O . GLY A 1 146 ? 7.309 -0.940 5.074 1.00 86.62 146 GLY A O 1
ATOM 1094 N N . ARG A 1 147 ? 5.816 -2.211 3.979 1.00 86.88 147 ARG A N 1
ATOM 1095 C CA . ARG A 1 147 ? 4.725 -1.211 3.999 1.00 86.88 147 ARG A CA 1
ATOM 1096 C C . ARG A 1 147 ? 3.701 -1.408 5.122 1.00 86.88 147 ARG A C 1
ATOM 1098 O O . ARG A 1 147 ? 3.050 -0.442 5.524 1.00 86.88 147 ARG A O 1
ATOM 1105 N N . ALA A 1 148 ? 3.554 -2.619 5.657 1.00 88.56 148 ALA A N 1
ATOM 1106 C CA . ALA A 1 148 ? 2.586 -2.924 6.712 1.00 88.56 148 ALA A CA 1
ATOM 1107 C C . ALA A 1 148 ? 2.772 -2.088 7.988 1.00 88.56 148 ALA A C 1
ATOM 1109 O O . ALA A 1 148 ? 1.764 -1.559 8.462 1.00 88.56 148 ALA A O 1
ATOM 1110 N N . PRO A 1 149 ? 3.995 -1.879 8.525 1.00 92.38 149 PRO A N 1
ATOM 1111 C CA . PRO A 1 149 ? 4.181 -1.095 9.746 1.00 92.38 149 PRO A CA 1
ATOM 1112 C C . PRO A 1 149 ? 3.627 0.325 9.618 1.00 92.38 149 PRO A C 1
ATOM 1114 O O . PRO A 1 149 ? 2.982 0.831 10.535 1.00 92.38 149 PRO A O 1
ATOM 1117 N N . LEU A 1 150 ? 3.813 0.941 8.449 1.00 90.50 150 LEU A N 1
ATOM 1118 C CA . LEU A 1 150 ? 3.316 2.278 8.155 1.00 90.50 150 LEU A CA 1
ATOM 1119 C C . LEU A 1 150 ? 1.782 2.323 8.139 1.00 90.50 150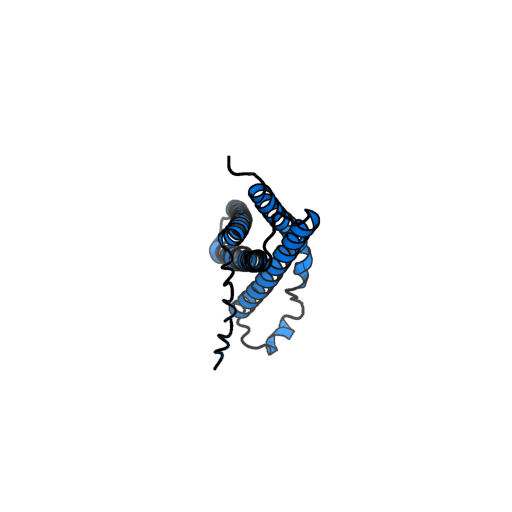 LEU A C 1
ATOM 1121 O O . LEU A 1 150 ? 1.184 3.160 8.813 1.00 90.50 150 LEU A O 1
ATOM 1125 N N . VAL A 1 151 ? 1.127 1.405 7.425 1.00 89.25 151 VAL A N 1
ATOM 1126 C CA . VAL A 1 151 ? -0.346 1.368 7.354 1.00 89.25 151 VAL A CA 1
ATOM 1127 C C . VAL A 1 151 ? -0.959 1.028 8.717 1.00 89.25 151 VAL A C 1
ATOM 1129 O O . VAL A 1 151 ? -1.969 1.617 9.109 1.00 89.25 151 VAL A O 1
ATOM 1132 N N . MET A 1 152 ? -0.333 0.123 9.473 1.00 91.56 152 MET A N 1
ATOM 1133 C CA . MET A 1 152 ? -0.728 -0.219 10.843 1.00 91.56 152 MET A CA 1
ATOM 1134 C C . MET A 1 152 ? -0.608 0.983 11.784 1.00 91.56 152 MET A C 1
ATOM 1136 O O . MET A 1 152 ? -1.523 1.230 12.571 1.00 91.56 152 MET A O 1
ATOM 1140 N N . LEU A 1 153 ? 0.473 1.759 11.675 1.00 91.56 153 LEU A N 1
ATOM 1141 C CA . LEU A 1 153 ? 0.672 2.979 12.453 1.00 91.56 153 LEU A CA 1
ATOM 1142 C C . LEU A 1 153 ? -0.378 4.037 12.107 1.00 91.56 153 LEU A C 1
ATOM 1144 O O . LEU A 1 153 ? -0.982 4.607 13.012 1.00 91.56 153 LEU A O 1
ATOM 1148 N N . VAL A 1 154 ? -0.669 4.253 10.822 1.00 89.56 154 VAL A N 1
ATOM 1149 C CA . VAL A 1 154 ? -1.730 5.180 10.393 1.00 89.56 154 VAL A CA 1
ATOM 1150 C C . VAL A 1 154 ? -3.095 4.740 10.928 1.00 89.56 154 VAL A C 1
ATOM 1152 O O . VAL A 1 154 ? -3.832 5.562 11.475 1.00 89.56 154 VAL A O 1
ATOM 1155 N N . ALA A 1 155 ? -3.420 3.445 10.847 1.00 88.12 155 ALA A N 1
ATOM 1156 C CA . ALA A 1 155 ? -4.655 2.898 11.411 1.00 88.12 155 ALA A CA 1
ATOM 1157 C C . ALA A 1 155 ? -4.751 3.148 12.925 1.00 88.12 155 ALA A C 1
ATOM 1159 O O . ALA A 1 155 ? -5.805 3.553 13.423 1.00 88.12 155 ALA A O 1
ATOM 1160 N N . LEU A 1 156 ? -3.646 2.935 13.646 1.00 89.56 156 LEU A N 1
ATOM 1161 C CA . LEU A 1 156 ? -3.557 3.151 15.085 1.00 89.56 156 LEU A CA 1
ATOM 1162 C C . LEU A 1 156 ? -3.743 4.630 15.440 1.00 89.56 156 LEU A C 1
ATOM 1164 O O . LEU A 1 156 ? -4.571 4.943 16.291 1.00 89.56 156 LEU A O 1
ATOM 1168 N N . VAL A 1 157 ? -3.032 5.540 14.768 1.00 88.81 157 VAL A N 1
ATOM 1169 C CA . VAL A 1 157 ? -3.128 6.991 14.997 1.00 88.81 157 VAL A CA 1
ATOM 1170 C C . VAL A 1 157 ? -4.554 7.480 14.752 1.00 88.81 157 VAL A C 1
ATOM 1172 O O . VAL A 1 157 ? -5.130 8.141 15.616 1.00 88.81 157 VAL A O 1
ATOM 1175 N N . LEU A 1 158 ? -5.171 7.096 13.630 1.00 86.94 158 LEU A N 1
ATOM 1176 C CA . LEU A 1 158 ? -6.562 7.451 13.333 1.00 86.94 158 LEU A CA 1
ATOM 1177 C C . LEU A 1 158 ? -7.529 6.941 14.402 1.00 86.94 158 LEU A C 1
ATOM 1179 O O . LEU A 1 158 ? -8.480 7.632 14.770 1.00 86.94 158 LEU A O 1
ATOM 1183 N N . TRP A 1 159 ? -7.297 5.731 14.903 1.00 88.25 159 TRP A N 1
ATOM 1184 C CA . TRP A 1 159 ? -8.112 5.144 15.956 1.00 88.25 159 TRP A CA 1
ATOM 1185 C C . TRP A 1 159 ? -7.926 5.845 17.311 1.00 88.25 159 TRP A C 1
ATOM 1187 O O . TRP A 1 159 ? -8.923 6.099 17.988 1.00 88.25 159 TRP A O 1
ATOM 1197 N N . VAL A 1 160 ? -6.697 6.224 17.682 1.00 87.25 160 VAL A N 1
ATOM 1198 C CA . VAL A 1 160 ? -6.412 6.994 18.908 1.00 87.25 160 VAL A CA 1
ATOM 1199 C C . VAL A 1 160 ? -7.054 8.378 18.839 1.00 87.25 160 VAL A C 1
ATOM 1201 O O . VAL A 1 160 ? -7.777 8.754 19.758 1.00 87.25 160 VAL A O 1
ATOM 1204 N N . VAL A 1 161 ? -6.873 9.110 17.734 1.00 85.88 161 VAL A N 1
ATOM 1205 C CA . VAL A 1 161 ? -7.440 10.460 17.548 1.00 85.88 161 VAL A CA 1
ATOM 1206 C C . VAL A 1 161 ? -8.966 10.450 17.670 1.00 85.88 161 VAL A C 1
ATOM 1208 O O . VAL A 1 161 ? -9.554 11.373 18.222 1.00 85.88 161 VAL A O 1
ATOM 1211 N N . ARG A 1 162 ? -9.626 9.378 17.218 1.00 82.19 162 ARG A N 1
ATOM 1212 C CA . ARG A 1 162 ? -11.082 9.204 17.354 1.00 82.19 162 ARG A CA 1
ATOM 1213 C C . ARG A 1 162 ? -11.560 8.941 18.780 1.00 82.19 162 ARG A C 1
ATOM 1215 O O . ARG A 1 162 ? -12.750 9.098 19.039 1.00 82.19 162 ARG A O 1
ATOM 1222 N N . ARG A 1 163 ? -10.682 8.482 19.673 1.00 80.25 163 ARG A N 1
ATOM 1223 C CA . ARG A 1 163 ? -11.012 8.220 21.080 1.00 80.25 163 ARG A CA 1
ATOM 1224 C C . ARG A 1 163 ? -10.889 9.459 21.961 1.00 80.25 163 ARG A C 1
ATOM 1226 O O . ARG A 1 163 ? -11.482 9.464 23.033 1.00 80.25 163 ARG A O 1
ATOM 1233 N N . VAL A 1 164 ? -10.138 10.475 21.536 1.00 76.19 164 VAL A N 1
ATOM 1234 C CA . VAL A 1 164 ? -9.972 11.714 22.304 1.00 76.19 164 VAL A CA 1
ATOM 1235 C C . VAL A 1 164 ? -11.272 12.529 22.220 1.00 76.19 164 VAL A C 1
ATOM 1237 O O . VAL A 1 164 ? -11.681 12.890 21.112 1.00 76.19 164 VAL A O 1
ATOM 1240 N N . PRO A 1 165 ? -11.949 12.813 23.349 1.00 64.44 165 PRO A N 1
ATOM 1241 C CA . PRO A 1 165 ? -13.096 13.715 23.363 1.00 64.44 165 PRO A CA 1
ATOM 1242 C C . PRO A 1 165 ? -12.663 15.086 22.840 1.00 64.44 165 PRO A C 1
ATOM 1244 O O . PRO A 1 165 ? -11.646 15.616 23.281 1.00 64.44 165 PRO A O 1
ATOM 1247 N N . ARG A 1 166 ? -13.413 15.663 21.896 1.00 63.59 166 ARG A N 1
ATOM 1248 C CA . ARG A 1 166 ? -13.203 17.061 21.497 1.00 63.59 166 ARG A CA 1
ATOM 1249 C C . ARG A 1 166 ? -13.730 17.937 22.633 1.00 63.59 166 ARG A C 1
ATOM 1251 O O . ARG A 1 166 ? -14.943 18.044 22.783 1.00 63.59 166 ARG A O 1
ATOM 1258 N N . SER A 1 167 ? -12.815 18.435 23.462 1.00 45.25 167 SER A N 1
ATOM 1259 C CA . SER A 1 167 ? -13.058 19.468 24.475 1.00 45.25 167 SER A CA 1
ATOM 1260 C C . SER A 1 167 ? -13.404 20.799 23.828 1.00 45.25 167 SER A C 1
ATOM 1262 O O . SER A 1 167 ? -12.710 21.122 22.834 1.00 45.25 167 SER A O 1
#

Sequence (167 aa):
MTHHSAAHPTALTNTRDPRPALLGAAIVACVILLQQIVGLLQSLSWIGDAGYVTEVVLPFLRGVLVDVLAFSAGVFLLFWLLPARTADRVALVLGKGLVAAAAGVVLSTVVGFLVLLVTSGISTFRDLPYYSGYNPFLDLFPQLLGRAPLVMLVALVLWVVRRVPRS